Protein AF-A0A9P5XBL6-F1 (afdb_monomer)

Structure (mmCIF, N/CA/C/O backbone):
data_AF-A0A9P5XBL6-F1
#
_entry.id   AF-A0A9P5XBL6-F1
#
loop_
_atom_site.group_PDB
_atom_site.id
_atom_site.type_symbol
_atom_site.label_atom_id
_atom_site.label_alt_id
_atom_site.label_comp_id
_atom_site.label_asym_id
_atom_site.label_entity_id
_atom_site.label_seq_id
_atom_site.pdbx_PDB_ins_code
_atom_site.Cartn_x
_atom_site.Cartn_y
_atom_site.Cartn_z
_atom_site.occupancy
_atom_site.B_iso_or_equiv
_atom_site.auth_seq_id
_atom_site.auth_comp_id
_atom_site.auth_asym_id
_atom_site.auth_atom_id
_atom_site.pdbx_PDB_model_num
ATOM 1 N N . ALA A 1 1 ? 32.652 -13.646 -15.065 1.00 40.38 1 ALA A N 1
ATOM 2 C CA . ALA A 1 1 ? 31.227 -13.461 -15.395 1.00 40.38 1 ALA A CA 1
ATOM 3 C C . ALA A 1 1 ? 30.456 -13.394 -14.085 1.00 40.38 1 ALA A C 1
ATOM 5 O O . ALA A 1 1 ? 30.313 -14.419 -13.433 1.00 40.38 1 ALA A O 1
ATOM 6 N N . VAL A 1 2 ? 30.072 -12.199 -13.631 1.00 43.03 2 VAL A N 1
ATOM 7 C CA . VAL A 1 2 ? 29.224 -12.076 -12.439 1.00 43.03 2 VAL A CA 1
ATOM 8 C C . VAL A 1 2 ? 27.794 -12.199 -12.934 1.00 43.03 2 VAL A C 1
ATOM 10 O O . VAL A 1 2 ? 27.261 -11.283 -13.551 1.00 43.03 2 VAL A O 1
ATOM 13 N N . SER A 1 3 ? 27.231 -13.389 -12.758 1.00 48.41 3 SER A N 1
ATOM 14 C CA . SER A 1 3 ? 25.823 -13.650 -13.011 1.00 48.41 3 SER A CA 1
ATOM 15 C C . SER A 1 3 ? 25.032 -12.896 -11.945 1.00 48.41 3 SER A C 1
ATOM 17 O O . SER A 1 3 ? 24.955 -13.337 -10.800 1.00 48.41 3 SER A O 1
ATOM 19 N N . THR A 1 4 ? 24.522 -11.712 -12.277 1.00 53.28 4 THR A N 1
ATOM 20 C CA . THR A 1 4 ? 23.550 -11.005 -11.439 1.00 53.28 4 THR A CA 1
ATOM 21 C C . THR A 1 4 ? 22.229 -11.745 -11.560 1.00 53.28 4 THR A C 1
ATOM 23 O O . THR A 1 4 ? 21.430 -11.482 -12.459 1.00 53.28 4 THR A O 1
ATOM 26 N N . THR A 1 5 ? 22.051 -12.733 -10.690 1.00 56.22 5 THR A N 1
ATOM 27 C CA . THR A 1 5 ? 20.770 -13.392 -10.444 1.00 56.22 5 THR A CA 1
ATOM 28 C C . THR A 1 5 ? 19.704 -12.327 -10.198 1.00 56.22 5 THR A C 1
ATOM 30 O O . THR A 1 5 ? 19.947 -11.373 -9.461 1.00 56.22 5 THR A O 1
ATOM 33 N N . ALA A 1 6 ? 18.562 -12.474 -10.866 1.00 56.56 6 ALA A N 1
ATOM 34 C CA . ALA A 1 6 ? 17.421 -11.571 -10.805 1.00 56.56 6 ALA A CA 1
ATOM 35 C C . ALA A 1 6 ? 17.115 -11.090 -9.372 1.00 56.56 6 ALA A C 1
ATOM 37 O O . ALA A 1 6 ? 16.993 -11.901 -8.458 1.00 56.56 6 ALA A O 1
ATOM 38 N N . ALA A 1 7 ? 16.971 -9.774 -9.195 1.00 72.25 7 ALA A N 1
ATOM 39 C CA . ALA A 1 7 ? 16.562 -9.127 -7.944 1.00 72.25 7 ALA A CA 1
ATOM 40 C C . ALA A 1 7 ? 15.040 -9.237 -7.730 1.00 72.25 7 ALA A C 1
ATOM 42 O O . ALA A 1 7 ? 14.368 -8.232 -7.544 1.00 72.25 7 ALA A O 1
ATOM 43 N N . TYR A 1 8 ? 14.476 -10.433 -7.920 1.00 76.81 8 TYR A N 1
ATOM 44 C CA . TYR A 1 8 ? 13.065 -10.711 -7.661 1.00 76.81 8 TYR A CA 1
ATOM 45 C C . TYR A 1 8 ? 12.818 -12.221 -7.471 1.00 76.81 8 TYR A C 1
ATOM 47 O O . TYR A 1 8 ? 13.568 -13.043 -8.008 1.00 76.81 8 TYR A O 1
ATOM 55 N N . PRO A 1 9 ? 11.767 -12.614 -6.727 1.00 84.81 9 PRO A N 1
ATOM 56 C CA . PRO A 1 9 ? 11.443 -14.019 -6.471 1.00 84.81 9 PRO A CA 1
ATOM 57 C C . PRO A 1 9 ? 11.048 -14.793 -7.740 1.00 84.81 9 PRO A C 1
ATOM 59 O O . PRO A 1 9 ? 10.342 -14.268 -8.600 1.00 84.81 9 PRO A O 1
ATOM 62 N N . LEU A 1 10 ? 11.457 -16.066 -7.841 1.00 86.00 10 LEU A N 1
ATOM 63 C CA . LEU A 1 10 ? 11.113 -16.945 -8.976 1.00 86.00 10 LEU A CA 1
ATOM 64 C C . LEU A 1 10 ? 9.621 -17.306 -9.036 1.00 86.00 10 LEU A C 1
ATOM 66 O O . LEU A 1 10 ? 9.123 -17.685 -10.092 1.00 86.00 10 LEU A O 1
ATOM 70 N N . ASP A 1 11 ? 8.920 -17.207 -7.909 1.00 91.94 11 ASP A N 1
ATOM 71 C CA . ASP A 1 11 ? 7.486 -17.449 -7.753 1.00 91.94 11 ASP A CA 1
ATOM 72 C C . ASP A 1 11 ? 6.651 -16.164 -7.883 1.00 91.94 11 ASP A C 1
ATOM 74 O O . ASP A 1 11 ? 5.496 -16.128 -7.447 1.00 91.94 11 ASP A O 1
ATOM 78 N N . CYS A 1 12 ? 7.223 -15.112 -8.481 1.00 94.88 12 CYS A N 1
ATOM 79 C CA . CYS A 1 12 ? 6.468 -13.918 -8.817 1.00 94.88 12 CYS A CA 1
ATOM 80 C C . CYS A 1 12 ? 5.353 -14.245 -9.817 1.00 94.88 12 CYS A C 1
ATOM 82 O O . CYS A 1 12 ? 5.617 -14.747 -10.909 1.00 94.88 12 CYS A O 1
ATOM 84 N N . ASP A 1 13 ? 4.113 -13.954 -9.435 1.00 94.06 13 ASP A N 1
ATOM 85 C CA . ASP A 1 13 ? 2.910 -14.320 -10.194 1.00 94.06 13 ASP A CA 1
ATOM 86 C C . ASP A 1 13 ? 2.376 -13.148 -11.026 1.00 94.06 13 ASP A C 1
ATOM 88 O O . ASP A 1 13 ? 1.703 -13.325 -12.040 1.00 94.06 13 ASP A O 1
ATOM 92 N N . ARG A 1 14 ? 2.723 -11.922 -10.620 1.00 94.38 14 ARG A N 1
ATOM 93 C CA . ARG A 1 14 ? 2.397 -10.692 -11.345 1.00 94.38 14 ARG A CA 1
ATOM 94 C C . ARG A 1 14 ? 3.532 -10.292 -12.296 1.00 94.38 14 ARG A C 1
ATOM 96 O O . ARG A 1 14 ? 4.696 -10.589 -12.019 1.00 94.38 14 ARG A O 1
ATOM 103 N N . PRO A 1 15 ? 3.241 -9.549 -13.383 1.00 95.19 15 PRO A N 1
ATOM 104 C CA . PRO A 1 15 ? 4.281 -8.876 -14.151 1.00 95.19 15 PRO A CA 1
ATOM 105 C C . PRO A 1 15 ? 5.152 -8.001 -13.247 1.00 95.19 15 PRO A C 1
ATOM 107 O O . PRO A 1 15 ? 4.646 -7.322 -12.351 1.00 95.19 15 PRO A O 1
ATOM 110 N N . LEU A 1 16 ? 6.460 -8.002 -13.500 1.00 94.81 16 LEU A N 1
ATOM 111 C CA . LEU A 1 16 ? 7.401 -7.204 -12.722 1.00 94.81 16 LEU A CA 1
ATOM 112 C C . LEU A 1 16 ? 7.095 -5.716 -12.867 1.00 94.81 16 LEU A C 1
ATOM 114 O O . LEU A 1 16 ? 6.958 -5.197 -13.978 1.00 94.81 16 LEU A O 1
ATOM 118 N N . TYR A 1 17 ? 7.053 -5.027 -11.735 1.00 95.94 17 TYR A N 1
ATOM 119 C CA . TYR A 1 17 ? 6.901 -3.585 -11.694 1.00 95.94 17 TYR A CA 1
ATOM 120 C C . TYR A 1 17 ? 8.266 -2.916 -11.802 1.00 95.94 17 TYR A C 1
ATOM 122 O O . TYR A 1 17 ? 9.159 -3.200 -11.006 1.00 95.94 17 TYR A O 1
ATOM 130 N N . ARG A 1 18 ? 8.436 -2.016 -12.772 1.00 95.31 18 ARG A N 1
ATOM 131 C CA . ARG A 1 18 ? 9.634 -1.179 -12.865 1.00 95.31 18 ARG A CA 1
ATOM 132 C C . ARG A 1 18 ? 9.407 0.105 -12.083 1.00 95.31 18 ARG A C 1
ATOM 134 O O . ARG A 1 18 ? 8.547 0.888 -12.468 1.00 95.31 18 ARG A O 1
ATOM 141 N N . VAL A 1 19 ? 10.234 0.332 -11.068 1.00 95.38 19 VAL A N 1
ATOM 142 C CA . VAL A 1 19 ? 10.235 1.571 -10.283 1.00 95.38 19 VAL A CA 1
ATOM 143 C C . VAL A 1 19 ? 10.553 2.755 -11.191 1.00 95.38 19 VAL A C 1
ATOM 145 O O . VAL A 1 19 ? 11.572 2.758 -11.891 1.00 95.38 19 VAL A O 1
ATOM 148 N N . LEU A 1 20 ? 9.670 3.743 -11.181 1.00 96.12 20 LEU A N 1
ATOM 149 C CA . LEU A 1 20 ? 9.733 4.977 -11.946 1.00 96.12 20 LEU A CA 1
ATOM 150 C C . LEU A 1 20 ? 10.333 6.117 -11.116 1.00 96.12 20 LEU A C 1
ATOM 152 O O . LEU A 1 20 ? 10.559 6.013 -9.909 1.00 96.12 20 LEU A O 1
ATOM 156 N N . ASP A 1 21 ? 10.613 7.233 -11.783 1.00 94.94 21 ASP A N 1
ATOM 157 C CA . ASP A 1 21 ? 10.998 8.461 -11.094 1.00 94.94 21 ASP A CA 1
ATOM 158 C C . ASP A 1 21 ? 9.840 8.975 -10.233 1.00 94.94 21 ASP A C 1
ATOM 160 O O . ASP A 1 21 ? 8.709 9.100 -10.701 1.00 94.94 21 ASP A O 1
ATOM 164 N N . ASN A 1 22 ? 10.160 9.335 -8.987 1.00 91.75 22 ASN A N 1
ATOM 165 C CA . ASN A 1 22 ? 9.231 9.805 -7.949 1.00 91.75 22 ASN A CA 1
ATOM 166 C C . ASN A 1 22 ? 8.283 8.751 -7.364 1.00 91.75 22 ASN A C 1
ATOM 168 O O . ASN A 1 22 ? 7.414 9.110 -6.567 1.00 91.75 22 ASN A O 1
ATOM 172 N N . ASP A 1 23 ? 8.466 7.471 -7.686 1.00 95.69 23 ASP A N 1
ATOM 173 C CA . ASP A 1 23 ? 7.775 6.421 -6.951 1.00 95.69 23 ASP A CA 1
ATOM 174 C C . ASP A 1 23 ? 8.181 6.429 -5.474 1.00 95.69 23 ASP A C 1
ATOM 176 O O . ASP A 1 23 ? 9.356 6.474 -5.103 1.00 95.69 23 ASP A O 1
ATOM 180 N N . THR A 1 24 ? 7.175 6.311 -4.620 1.00 93.44 24 THR A N 1
ATOM 181 C CA . THR A 1 24 ? 7.305 5.963 -3.206 1.00 93.44 24 THR A CA 1
ATOM 182 C C . THR A 1 24 ? 6.695 4.584 -2.961 1.00 93.44 24 THR A C 1
ATOM 184 O O . THR A 1 24 ? 5.843 4.133 -3.734 1.00 93.44 24 THR A O 1
ATOM 187 N N . CYS A 1 25 ? 7.069 3.922 -1.858 1.00 93.25 25 CYS A N 1
ATOM 188 C CA . CYS A 1 25 ? 6.457 2.639 -1.479 1.00 93.25 25 CYS A CA 1
ATOM 189 C C . CYS A 1 25 ? 4.928 2.743 -1.431 1.00 93.25 25 CYS A C 1
ATOM 191 O O . CYS A 1 25 ? 4.251 1.889 -1.993 1.00 93.25 25 CYS A O 1
ATOM 193 N N . ASP A 1 26 ? 4.381 3.826 -0.873 1.00 94.50 26 ASP A N 1
ATOM 194 C CA . ASP A 1 26 ? 2.933 4.016 -0.808 1.00 94.50 26 ASP A CA 1
ATOM 195 C C . ASP A 1 26 ? 2.324 4.172 -2.205 1.00 94.50 26 ASP A C 1
ATOM 197 O O . ASP A 1 26 ? 1.317 3.533 -2.502 1.00 94.50 26 ASP A O 1
ATOM 201 N N . THR A 1 27 ? 2.916 4.963 -3.107 1.00 96.38 27 THR A N 1
ATOM 202 C CA . THR A 1 27 ? 2.370 5.102 -4.473 1.00 96.38 27 THR A CA 1
ATOM 203 C C . THR A 1 27 ? 2.423 3.793 -5.261 1.00 96.38 27 THR A C 1
ATOM 205 O O . THR A 1 27 ? 1.456 3.471 -5.953 1.00 96.38 27 THR A O 1
ATOM 208 N N . ILE A 1 28 ? 3.489 3.001 -5.093 1.00 96.75 28 ILE A N 1
ATOM 209 C CA . ILE A 1 28 ? 3.615 1.673 -5.705 1.00 96.75 28 ILE A CA 1
ATOM 210 C C . ILE A 1 28 ? 2.544 0.737 -5.140 1.00 96.75 28 ILE A C 1
ATOM 212 O O . ILE A 1 28 ? 1.846 0.087 -5.911 1.00 96.75 28 ILE A O 1
ATOM 216 N N . CYS A 1 29 ? 2.370 0.695 -3.816 1.00 96.19 29 CYS A N 1
ATOM 217 C CA . CYS A 1 29 ? 1.380 -0.157 -3.151 1.00 96.19 29 CYS A CA 1
ATOM 218 C C . CYS A 1 29 ? -0.052 0.176 -3.587 1.00 96.19 29 CYS A C 1
ATOM 220 O O . CYS A 1 29 ? -0.815 -0.704 -3.988 1.00 96.19 29 CYS A O 1
ATOM 222 N N . ASN A 1 30 ? -0.389 1.467 -3.599 1.00 96.19 30 ASN A N 1
ATOM 223 C CA . ASN A 1 30 ? -1.697 1.958 -4.026 1.00 96.19 30 ASN A CA 1
ATOM 224 C C . ASN A 1 30 ? -2.003 1.614 -5.489 1.00 96.19 30 ASN A C 1
ATOM 226 O O . ASN A 1 30 ? -3.053 1.045 -5.784 1.00 96.19 30 ASN A O 1
ATOM 230 N N . ASN A 1 31 ? -1.095 1.953 -6.406 1.00 96.19 31 ASN A N 1
ATOM 231 C CA . ASN A 1 31 ? -1.322 1.765 -7.841 1.00 96.19 31 ASN A CA 1
ATOM 232 C C . ASN A 1 31 ? -1.199 0.291 -8.246 1.00 96.19 31 ASN A C 1
ATOM 234 O O . ASN A 1 31 ? -1.943 -0.198 -9.093 1.00 96.19 31 ASN A O 1
ATOM 238 N N . GLY A 1 32 ? -0.262 -0.416 -7.620 1.00 95.81 32 GLY A N 1
ATOM 239 C CA . GLY A 1 32 ? 0.034 -1.823 -7.846 1.00 95.81 32 GLY A CA 1
ATOM 240 C C . GLY A 1 32 ? -0.892 -2.785 -7.109 1.00 95.81 32 GLY A C 1
ATOM 241 O O . GLY A 1 32 ? -0.729 -3.992 -7.274 1.00 95.81 32 GLY A O 1
ATOM 242 N N . ARG A 1 33 ? -1.846 -2.274 -6.314 1.00 96.19 33 ARG A N 1
ATOM 243 C CA . ARG A 1 33 ? -2.791 -3.058 -5.504 1.00 96.19 33 ARG A CA 1
ATOM 244 C C . ARG A 1 33 ? -2.084 -4.165 -4.719 1.00 96.19 33 ARG A C 1
ATOM 246 O O . ARG A 1 33 ? -2.360 -5.351 -4.911 1.00 96.19 33 ARG A O 1
ATOM 253 N N . VAL A 1 34 ? -1.139 -3.764 -3.880 1.00 96.38 34 VAL A N 1
ATOM 254 C CA . VAL A 1 34 ? -0.388 -4.633 -2.966 1.00 96.38 34 VAL A CA 1
ATOM 255 C C . VAL A 1 34 ? -0.255 -3.913 -1.629 1.00 96.38 34 VAL A C 1
ATOM 257 O O . VAL A 1 34 ? -0.089 -2.695 -1.620 1.00 96.38 34 VAL A O 1
ATOM 260 N N . SER A 1 35 ? -0.339 -4.629 -0.507 1.00 96.06 35 SER A N 1
ATOM 261 C CA . SER A 1 35 ? -0.121 -4.000 0.797 1.00 96.06 35 SER A CA 1
ATOM 262 C C . SER A 1 35 ? 1.354 -3.655 1.008 1.00 96.06 35 SER A C 1
ATOM 264 O O . SER A 1 35 ? 2.252 -4.346 0.509 1.00 96.06 35 SER A O 1
ATOM 266 N N . ASN A 1 36 ? 1.631 -2.626 1.809 1.00 95.19 36 ASN A N 1
ATOM 267 C CA . ASN A 1 36 ? 3.002 -2.265 2.178 1.00 95.19 36 ASN A CA 1
ATOM 268 C C . ASN A 1 36 ? 3.734 -3.432 2.865 1.00 95.19 36 ASN A C 1
ATOM 270 O O . ASN A 1 36 ? 4.951 -3.551 2.736 1.00 95.19 36 ASN A O 1
ATOM 274 N N . TYR A 1 37 ? 3.007 -4.281 3.603 1.00 95.00 37 TYR A N 1
ATOM 275 C CA . TYR A 1 37 ? 3.582 -5.465 4.243 1.00 95.00 37 TYR A CA 1
ATOM 276 C C . TYR A 1 37 ? 3.959 -6.540 3.223 1.00 95.00 37 TYR A C 1
ATOM 278 O O . TYR A 1 37 ? 5.087 -7.031 3.233 1.00 95.00 37 TYR A O 1
ATOM 286 N N . GLN A 1 38 ? 3.043 -6.881 2.312 1.00 95.44 38 GLN A N 1
ATOM 287 C CA . GLN A 1 38 ? 3.308 -7.879 1.280 1.00 95.44 38 GLN A CA 1
ATOM 288 C C . GLN A 1 38 ? 4.464 -7.432 0.376 1.00 95.44 38 GLN A C 1
ATOM 290 O O . GLN A 1 38 ? 5.350 -8.234 0.083 1.00 95.44 38 GLN A O 1
ATOM 295 N N . LEU A 1 39 ? 4.509 -6.154 -0.019 1.00 95.06 39 LEU A N 1
ATOM 296 C CA . LEU A 1 39 ? 5.581 -5.636 -0.869 1.00 95.06 39 LEU A CA 1
ATOM 297 C C . LEU A 1 39 ? 6.964 -5.809 -0.220 1.00 95.06 39 LEU A C 1
ATOM 299 O O . LEU A 1 39 ? 7.888 -6.285 -0.885 1.00 95.06 39 LEU A O 1
ATOM 303 N N . SER A 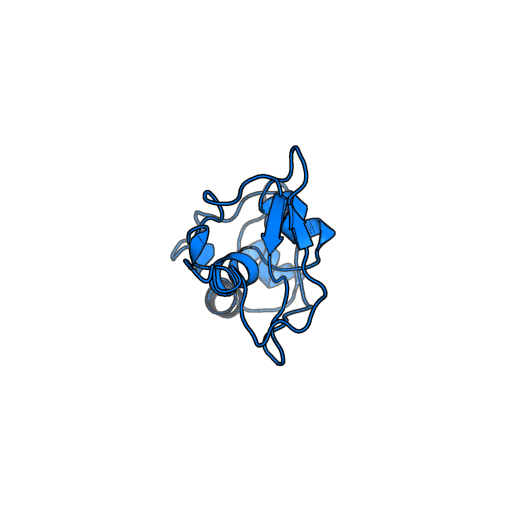1 40 ? 7.108 -5.464 1.065 1.00 93.44 40 SER A N 1
ATOM 304 C CA . SER A 1 40 ? 8.393 -5.581 1.766 1.00 93.44 40 SER A CA 1
ATOM 305 C C . SER A 1 40 ? 8.769 -7.028 2.091 1.00 93.44 40 SER A C 1
ATOM 307 O O . SER A 1 40 ? 9.949 -7.371 2.061 1.00 93.44 40 SER A O 1
ATOM 309 N N . LEU A 1 41 ? 7.784 -7.899 2.329 1.00 92.56 41 LEU A N 1
ATOM 310 C CA . LEU A 1 41 ? 8.013 -9.331 2.533 1.00 92.56 41 LEU A CA 1
ATOM 311 C C . LEU A 1 41 ? 8.500 -10.022 1.252 1.00 92.56 41 LEU A C 1
ATOM 313 O O . LEU A 1 41 ? 9.391 -10.872 1.295 1.00 92.56 41 LEU A O 1
ATOM 317 N N . ILE A 1 42 ? 7.909 -9.671 0.108 1.00 93.62 42 ILE A N 1
ATOM 318 C CA . ILE A 1 42 ? 8.232 -10.277 -1.187 1.00 93.62 42 ILE A CA 1
ATOM 319 C C . ILE A 1 42 ? 9.606 -9.820 -1.690 1.00 93.62 42 ILE A C 1
ATOM 321 O O . ILE A 1 42 ? 10.294 -10.639 -2.305 1.00 93.62 42 ILE A O 1
ATOM 325 N N . ASN A 1 43 ? 9.992 -8.570 -1.409 1.00 92.62 43 ASN A N 1
ATOM 326 C CA . ASN A 1 43 ? 11.215 -7.923 -1.899 1.00 92.62 43 ASN A CA 1
ATOM 327 C C . ASN A 1 43 ? 12.114 -7.455 -0.725 1.00 92.62 43 ASN A C 1
ATOM 329 O O . ASN A 1 43 ? 12.311 -6.248 -0.520 1.00 92.62 43 ASN A O 1
ATOM 333 N N . PRO A 1 44 ? 12.626 -8.391 0.099 1.00 90.88 44 PRO A N 1
ATOM 334 C CA . PRO A 1 44 ? 13.309 -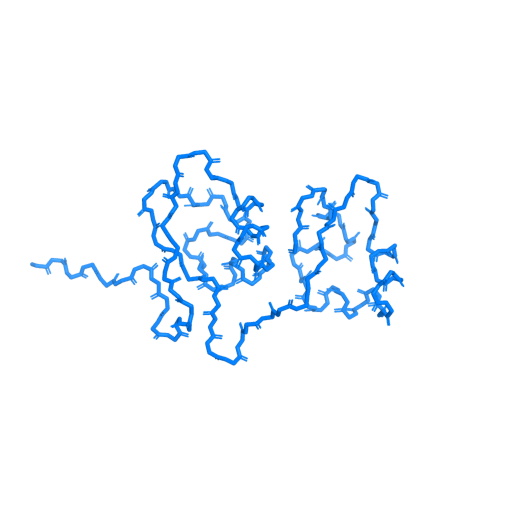8.079 1.357 1.00 90.88 44 PRO A CA 1
ATOM 335 C C . PRO A 1 44 ? 14.607 -7.274 1.187 1.00 90.88 44 PRO A C 1
ATOM 337 O O . PRO A 1 44 ? 15.050 -6.605 2.123 1.00 90.88 44 PRO A O 1
ATOM 340 N N . GLU A 1 45 ? 15.221 -7.298 0.006 1.00 87.31 45 GLU A N 1
ATOM 341 C CA . GLU A 1 45 ? 16.431 -6.544 -0.327 1.00 87.31 45 GLU A CA 1
ATOM 342 C C . GLU A 1 45 ? 16.249 -5.017 -0.251 1.00 87.31 45 GLU A C 1
ATOM 344 O O . GLU A 1 45 ? 17.237 -4.284 -0.157 1.00 87.31 45 GLU A O 1
ATOM 349 N N . PHE A 1 46 ? 15.002 -4.532 -0.249 1.00 85.31 46 PHE A N 1
ATOM 350 C CA . PHE A 1 46 ? 14.672 -3.109 -0.130 1.00 85.31 46 PHE A CA 1
ATOM 351 C C . PHE A 1 46 ? 14.286 -2.694 1.297 1.00 85.31 46 PHE A C 1
ATOM 353 O O . PHE A 1 46 ? 13.908 -1.542 1.523 1.00 85.31 46 PHE A O 1
ATOM 360 N N . GLY A 1 47 ? 14.429 -3.602 2.266 1.00 84.50 47 GLY A N 1
ATOM 361 C CA . GLY A 1 47 ? 14.155 -3.353 3.678 1.00 84.50 47 GLY A CA 1
ATOM 362 C C . GLY A 1 47 ? 12.673 -3.458 4.048 1.00 84.50 47 GLY A C 1
ATOM 363 O O . GLY A 1 47 ? 11.775 -3.266 3.231 1.00 84.50 47 GLY A O 1
ATOM 364 N N . ALA A 1 48 ? 12.417 -3.740 5.328 1.00 83.75 48 ALA A N 1
ATOM 365 C CA . ALA A 1 48 ? 11.071 -3.971 5.861 1.00 83.75 48 ALA A CA 1
ATOM 366 C C . ALA A 1 48 ? 10.140 -2.744 5.766 1.00 83.75 48 ALA A C 1
ATOM 368 O O . ALA A 1 48 ? 8.918 -2.887 5.819 1.00 83.75 48 ALA A O 1
ATOM 369 N N . ASP A 1 49 ? 10.713 -1.548 5.615 1.00 78.75 49 ASP A N 1
ATOM 370 C CA . ASP A 1 49 ? 10.019 -0.267 5.483 1.00 78.75 49 ASP A CA 1
ATOM 371 C C . ASP A 1 49 ? 10.019 0.284 4.044 1.00 78.75 49 ASP A C 1
ATOM 373 O O . ASP A 1 49 ? 9.681 1.451 3.842 1.00 78.75 49 ASP A O 1
ATOM 377 N N . CYS A 1 50 ? 10.393 -0.536 3.051 1.00 83.50 50 CYS A N 1
ATOM 378 C CA . CYS A 1 50 ? 10.542 -0.164 1.640 1.00 83.50 50 CYS A CA 1
ATOM 379 C C . CYS A 1 50 ? 11.548 0.972 1.344 1.00 83.50 50 CYS A C 1
ATOM 381 O O . CYS A 1 50 ? 11.531 1.529 0.240 1.00 83.50 50 CYS A O 1
ATOM 383 N N . ARG A 1 51 ? 12.416 1.383 2.278 1.00 85.88 51 ARG A N 1
ATOM 384 C CA . ARG A 1 51 ? 13.303 2.544 2.045 1.00 85.88 51 ARG A CA 1
ATOM 385 C C . ARG A 1 51 ? 14.462 2.273 1.087 1.00 85.88 51 ARG A C 1
ATOM 387 O O . ARG A 1 51 ? 15.120 3.210 0.643 1.00 85.88 51 ARG A O 1
ATOM 394 N N . GLY A 1 52 ? 14.727 1.011 0.769 1.00 88.19 52 GLY A N 1
ATOM 395 C CA . GLY A 1 52 ? 15.765 0.592 -0.169 1.00 88.19 52 GLY A CA 1
ATOM 396 C C . GLY A 1 52 ? 15.347 0.614 -1.642 1.00 88.19 52 GLY A C 1
ATOM 397 O O . GLY A 1 52 ? 16.180 0.276 -2.485 1.00 88.19 52 GLY A O 1
ATOM 398 N N . ILE A 1 53 ? 14.101 0.998 -1.953 1.00 89.25 53 ILE A N 1
ATOM 399 C CA . ILE A 1 53 ? 13.604 1.108 -3.329 1.00 89.25 53 ILE A CA 1
ATOM 400 C C . ILE A 1 53 ? 14.343 2.240 -4.065 1.00 89.25 53 ILE A C 1
ATOM 402 O O . ILE A 1 53 ? 14.538 3.334 -3.537 1.00 89.25 53 ILE A O 1
ATOM 406 N N . ARG A 1 54 ? 14.774 1.972 -5.297 1.00 90.19 54 ARG A N 1
ATOM 407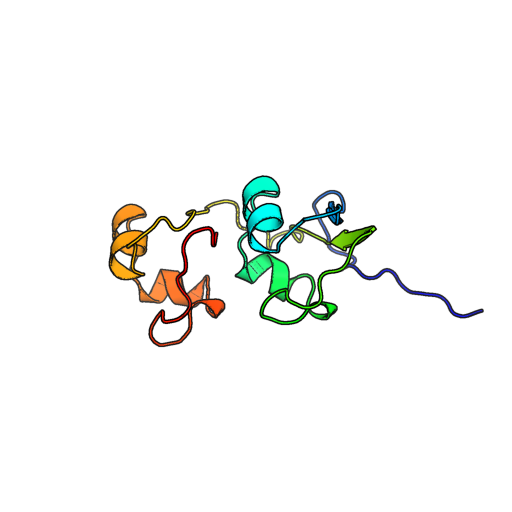 C CA . ARG A 1 54 ? 15.523 2.876 -6.179 1.00 90.19 54 ARG A CA 1
ATOM 408 C C . ARG A 1 54 ? 14.950 2.814 -7.589 1.00 90.19 54 ARG A C 1
ATOM 410 O O . ARG A 1 54 ? 14.430 1.783 -8.011 1.00 90.19 54 ARG A O 1
ATOM 417 N N . ASN A 1 55 ? 15.112 3.906 -8.331 1.00 92.31 55 ASN A N 1
ATOM 418 C CA . ASN A 1 55 ? 14.701 4.001 -9.728 1.00 92.31 55 ASN A CA 1
ATOM 419 C C . ASN A 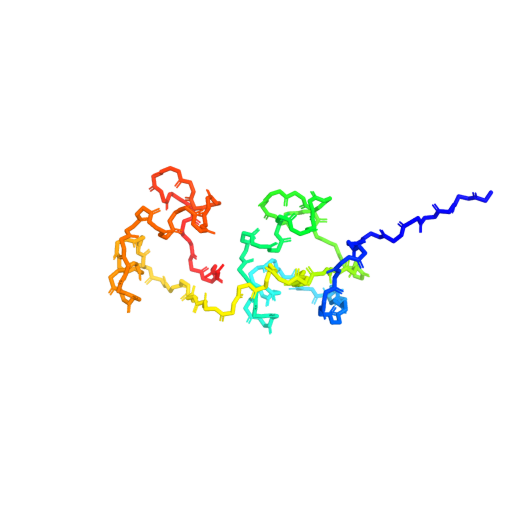1 55 ? 15.204 2.809 -10.569 1.00 92.31 55 ASN A C 1
ATOM 421 O O . ASN A 1 55 ? 16.304 2.290 -10.354 1.00 92.31 55 ASN A O 1
ATOM 425 N N . ALA A 1 56 ? 14.373 2.390 -11.524 1.00 91.56 56 ALA A N 1
ATOM 426 C CA . ALA A 1 56 ? 14.596 1.305 -12.475 1.00 91.56 56 ALA A CA 1
ATOM 427 C C . ALA A 1 56 ? 14.731 -0.112 -11.889 1.00 91.56 56 ALA A C 1
ATOM 429 O O . ALA A 1 56 ? 14.865 -1.060 -12.674 1.00 91.56 56 ALA A O 1
ATOM 430 N N . GLN A 1 57 ? 14.643 -0.286 -10.566 1.00 91.38 57 GLN A N 1
ATOM 431 C CA . GLN A 1 57 ? 14.534 -1.610 -9.953 1.00 91.38 57 GLN A CA 1
ATOM 432 C C . GLN A 1 57 ? 13.273 -2.333 -10.429 1.00 91.38 57 GLN A C 1
ATOM 434 O O . GLN A 1 57 ? 12.280 -1.709 -10.804 1.00 91.38 57 GLN A O 1
ATOM 439 N N . LEU A 1 58 ? 13.338 -3.663 -10.428 1.00 92.88 58 LEU A N 1
ATOM 440 C CA . LEU A 1 58 ? 12.203 -4.523 -10.728 1.00 92.88 58 LEU A CA 1
ATOM 441 C C . LEU A 1 58 ? 11.685 -5.104 -9.420 1.00 92.88 58 LEU A C 1
ATOM 443 O O . LEU A 1 58 ? 12.456 -5.707 -8.684 1.00 92.88 58 LEU A O 1
ATOM 447 N N . LEU A 1 59 ? 10.399 -4.915 -9.155 1.00 94.25 59 LEU A N 1
ATOM 448 C CA . LEU A 1 59 ? 9.721 -5.414 -7.968 1.00 94.25 59 LEU A CA 1
ATOM 449 C C . LEU A 1 59 ? 8.724 -6.490 -8.364 1.00 94.25 59 LEU A C 1
ATOM 451 O O . LEU A 1 59 ? 8.014 -6.368 -9.369 1.00 94.25 59 LEU A O 1
ATOM 455 N N . CYS A 1 60 ? 8.614 -7.506 -7.523 1.00 95.88 60 CYS A N 1
ATOM 456 C CA . CYS A 1 60 ? 7.480 -8.404 -7.560 1.00 95.88 60 CYS A CA 1
ATOM 457 C C . CYS A 1 60 ? 6.359 -7.867 -6.663 1.00 95.88 60 CYS A C 1
ATOM 459 O O . CYS A 1 60 ? 6.589 -7.570 -5.492 1.00 95.88 60 CYS A O 1
ATOM 461 N N . LEU A 1 61 ? 5.138 -7.755 -7.192 1.00 95.75 61 LEU A N 1
ATOM 462 C CA . LEU A 1 61 ? 3.995 -7.224 -6.434 1.00 95.75 61 LEU A CA 1
ATOM 463 C C . LEU A 1 61 ? 3.085 -8.314 -5.844 1.00 95.75 61 LEU A C 1
ATOM 465 O O . LEU A 1 61 ? 2.207 -8.009 -5.046 1.00 95.75 61 LEU A O 1
ATOM 469 N N . GLY A 1 62 ? 3.281 -9.578 -6.221 1.00 95.75 62 GLY A N 1
ATOM 470 C CA . GLY A 1 62 ? 2.459 -10.692 -5.753 1.00 95.75 62 GLY A CA 1
ATOM 471 C C . GLY A 1 62 ? 3.097 -12.029 -6.101 1.00 95.75 62 GLY A C 1
ATOM 472 O O . GLY A 1 62 ? 3.613 -12.202 -7.209 1.00 95.75 62 GLY A O 1
ATOM 473 N N . ARG A 1 63 ? 3.086 -12.960 -5.146 1.00 94.56 63 ARG A N 1
ATOM 474 C CA . ARG A 1 63 ? 3.591 -14.326 -5.328 1.00 94.56 63 ARG A CA 1
ATOM 475 C C . ARG A 1 63 ? 2.444 -15.303 -5.495 1.00 94.56 63 ARG A C 1
ATOM 477 O O . ARG A 1 63 ? 1.345 -15.093 -4.978 1.00 94.56 63 ARG A O 1
ATOM 484 N N . LYS A 1 64 ? 2.720 -16.418 -6.162 1.00 92.94 64 LYS A N 1
ATOM 485 C CA . LYS A 1 64 ? 1.707 -17.436 -6.427 1.00 92.94 64 LYS A CA 1
ATOM 486 C C . LYS A 1 64 ? 1.158 -18.004 -5.115 1.00 92.94 64 LYS A C 1
ATOM 488 O O . LYS A 1 64 ? 1.898 -18.567 -4.314 1.00 92.94 64 LYS A O 1
ATOM 493 N N . GLY A 1 65 ? -0.151 -17.872 -4.907 1.00 91.06 65 GLY A N 1
ATOM 494 C CA . GLY A 1 65 ? -0.828 -18.328 -3.686 1.00 91.06 65 GLY A CA 1
ATOM 495 C C . GLY A 1 65 ? -0.594 -17.452 -2.446 1.00 91.06 65 GLY A C 1
ATOM 496 O O . GLY A 1 65 ? -1.050 -17.814 -1.366 1.00 91.06 65 GLY A O 1
ATOM 497 N N . GLN A 1 66 ? 0.096 -16.317 -2.591 1.00 90.81 66 GLN A N 1
ATOM 498 C CA . GLN A 1 66 ? 0.377 -15.338 -1.533 1.00 90.81 66 GLN A CA 1
ATOM 499 C C . GLN A 1 66 ? 0.199 -13.919 -2.088 1.00 90.81 66 GLN A C 1
ATOM 501 O O . GLN A 1 66 ? 1.089 -13.073 -1.992 1.00 90.81 66 GLN A O 1
ATOM 506 N N . ASP A 1 67 ? -0.937 -13.693 -2.743 1.00 92.88 67 ASP A N 1
ATOM 507 C CA . ASP A 1 67 ? -1.272 -12.415 -3.353 1.00 92.88 67 ASP A CA 1
ATOM 508 C C . ASP A 1 67 ? -2.585 -11.880 -2.777 1.00 92.88 67 ASP A C 1
ATOM 510 O O . ASP A 1 67 ? -3.670 -12.167 -3.283 1.00 92.88 67 ASP A O 1
ATOM 514 N N . CYS A 1 68 ? -2.490 -11.158 -1.659 1.00 92.12 68 CYS A N 1
ATOM 515 C CA . CYS A 1 68 ? -3.649 -10.585 -0.986 1.00 92.12 68 CYS A CA 1
ATOM 516 C C . CYS A 1 68 ? -4.269 -9.469 -1.840 1.00 92.12 68 CYS A C 1
ATOM 518 O O . CYS A 1 68 ? -3.605 -8.486 -2.178 1.00 92.12 68 CYS A O 1
ATOM 520 N N . THR A 1 69 ? -5.553 -9.609 -2.179 1.00 90.25 69 THR A N 1
ATOM 521 C CA . THR A 1 69 ? -6.282 -8.643 -3.021 1.00 90.25 69 THR A CA 1
ATOM 522 C C . THR A 1 69 ? -7.280 -7.773 -2.260 1.00 90.25 69 THR A C 1
ATOM 524 O O . THR A 1 69 ? -7.747 -6.774 -2.817 1.00 90.25 69 THR A O 1
ATOM 527 N N . ASP A 1 70 ? -7.594 -8.133 -1.014 1.00 93.62 70 ASP A N 1
ATOM 528 C CA . ASP A 1 70 ? -8.471 -7.366 -0.129 1.00 93.62 70 ASP A CA 1
ATOM 529 C C . ASP A 1 70 ? -7.637 -6.328 0.618 1.00 93.62 70 ASP A C 1
ATOM 531 O O . ASP A 1 70 ? -6.806 -6.655 1.463 1.00 93.62 70 ASP A O 1
ATOM 535 N N . LEU A 1 71 ? -7.826 -5.062 0.251 1.00 95.56 71 LEU A N 1
ATOM 536 C CA . LEU A 1 71 ? -6.949 -3.964 0.637 1.00 95.56 71 LEU A CA 1
ATOM 537 C C . LEU A 1 71 ? -7.765 -2.784 1.162 1.00 95.56 71 LEU A C 1
ATOM 539 O O . LEU A 1 71 ? -8.815 -2.455 0.604 1.00 95.56 71 LEU A O 1
ATOM 543 N N . HIS A 1 72 ? -7.237 -2.101 2.178 1.00 96.25 72 HIS A N 1
ATOM 544 C CA . HIS A 1 72 ? -7.785 -0.847 2.694 1.00 96.25 72 HIS A CA 1
ATOM 545 C C . HIS A 1 72 ? -6.710 0.232 2.664 1.00 96.25 72 HIS A C 1
ATOM 547 O O . HIS A 1 72 ? -5.690 0.117 3.337 1.00 96.25 72 HIS A O 1
ATOM 553 N N . LYS A 1 73 ? -6.956 1.311 1.919 1.00 96.69 73 LYS A N 1
ATOM 554 C CA . LYS A 1 73 ? -6.071 2.474 1.933 1.00 96.69 73 LYS A CA 1
ATOM 555 C C . LYS A 1 73 ? -6.394 3.353 3.135 1.00 96.69 73 LYS A C 1
ATOM 557 O O . LYS A 1 73 ? -7.450 3.981 3.172 1.00 96.69 73 LYS A O 1
ATOM 562 N N . VAL A 1 74 ? -5.440 3.471 4.049 1.00 97.00 74 VAL A N 1
ATOM 563 C CA . VAL A 1 74 ? -5.539 4.333 5.227 1.00 97.00 74 VAL A CA 1
ATOM 564 C C . VAL A 1 74 ? -5.706 5.796 4.809 1.00 97.00 74 VAL A C 1
ATOM 566 O O . VAL A 1 74 ? -4.948 6.337 3.997 1.00 97.00 74 VAL A O 1
ATOM 569 N N . THR A 1 75 ? -6.682 6.465 5.407 1.00 96.38 75 THR A N 1
ATOM 570 C CA . THR A 1 75 ? -6.974 7.891 5.247 1.00 96.38 75 THR A CA 1
ATOM 571 C C . THR A 1 75 ? -6.584 8.682 6.499 1.00 96.38 75 THR A C 1
ATOM 573 O O . THR A 1 75 ? -6.227 8.131 7.540 1.00 96.38 75 THR A O 1
ATOM 576 N N . SER A 1 76 ? -6.582 10.014 6.391 1.00 96.38 76 SER A N 1
ATOM 577 C CA . SER A 1 76 ? -6.169 10.887 7.494 1.00 96.38 76 SER A CA 1
ATOM 578 C C . SER A 1 76 ? -7.055 10.709 8.731 1.00 96.38 76 SER A C 1
ATOM 580 O O . SER A 1 76 ? -8.272 10.856 8.653 1.00 96.38 76 SER A O 1
ATOM 582 N N . GLY A 1 77 ? -6.437 10.419 9.880 1.00 94.50 77 GLY A N 1
ATOM 583 C CA . GLY A 1 77 ? -7.130 10.247 11.163 1.00 94.50 77 GLY A CA 1
ATOM 584 C C . GLY A 1 77 ? -7.757 8.865 11.396 1.00 94.50 77 GLY A C 1
ATOM 585 O O . GLY A 1 77 ? -8.496 8.690 12.377 1.00 94.50 77 GLY A O 1
ATOM 586 N N . GLU A 1 78 ? -7.490 7.889 10.524 1.00 96.94 78 GLU A N 1
ATOM 587 C CA . GLU A 1 78 ? -7.823 6.488 10.785 1.00 96.94 78 GLU A CA 1
ATOM 588 C C . GLU A 1 78 ? -6.865 5.850 11.796 1.00 96.94 78 GLU A C 1
ATOM 590 O O . GLU A 1 78 ? -5.673 6.146 11.839 1.00 96.94 78 GLU A O 1
ATOM 595 N N . THR A 1 79 ? -7.422 4.961 12.614 1.00 97.19 79 THR A N 1
ATOM 596 C CA . THR A 1 79 ? -6.700 4.107 13.564 1.00 97.19 79 THR A CA 1
ATOM 597 C C . THR A 1 79 ? -6.959 2.646 13.199 1.00 97.19 79 THR A C 1
ATOM 599 O O . THR A 1 79 ? -7.888 2.368 12.432 1.00 97.19 79 THR A O 1
ATOM 602 N N . CYS A 1 80 ? -6.191 1.699 13.750 1.00 97.75 80 CYS A N 1
ATOM 603 C CA . CYS A 1 80 ? -6.454 0.275 13.513 1.00 97.75 80 CYS A CA 1
ATOM 604 C C . CYS A 1 80 ? -7.886 -0.118 13.888 1.00 97.75 80 CYS A C 1
ATOM 606 O O . CYS A 1 80 ? -8.493 -0.912 13.180 1.00 97.75 80 CYS A O 1
ATOM 608 N N . GLU A 1 81 ? -8.447 0.446 14.960 1.00 98.00 81 GLU A N 1
ATOM 609 C CA . GLU A 1 81 ? -9.821 0.173 15.396 1.00 98.00 81 GLU A CA 1
ATOM 610 C C . GLU A 1 81 ? -10.835 0.604 14.337 1.00 98.00 81 GLU A C 1
ATOM 612 O O . GLU A 1 81 ? -11.757 -0.147 14.030 1.00 98.00 81 GLU A O 1
ATOM 617 N N . LYS A 1 82 ? -10.655 1.794 13.748 1.00 97.75 82 LYS A N 1
ATOM 618 C CA . LYS A 1 82 ? -11.552 2.302 12.701 1.00 97.75 82 LYS A CA 1
ATOM 619 C C . LYS A 1 82 ? -11.459 1.474 11.423 1.00 97.75 82 LYS A C 1
ATOM 621 O O . LYS A 1 82 ? -12.494 1.158 10.847 1.00 97.75 82 LYS A O 1
ATOM 626 N N . VAL A 1 83 ? -10.244 1.103 11.012 1.00 97.62 83 VAL A N 1
ATOM 627 C CA . VAL A 1 83 ? -10.024 0.268 9.821 1.00 97.62 83 VAL A CA 1
ATOM 628 C C . VAL A 1 83 ? -10.582 -1.138 10.032 1.00 97.62 83 VAL A C 1
ATOM 630 O O . VAL A 1 83 ? -11.325 -1.640 9.199 1.00 97.62 83 VAL A O 1
ATOM 633 N N . ALA A 1 84 ? -10.281 -1.771 11.165 1.00 97.62 84 ALA A N 1
ATOM 634 C CA . ALA A 1 84 ? -10.784 -3.105 11.472 1.00 97.62 84 ALA A CA 1
ATOM 635 C C . ALA A 1 84 ? -12.323 -3.121 11.528 1.00 97.62 84 ALA A C 1
ATOM 637 O O . ALA A 1 84 ? -12.952 -3.997 10.935 1.00 97.62 84 ALA A O 1
ATOM 638 N N . ALA A 1 85 ? -12.936 -2.105 12.147 1.00 97.62 85 ALA A N 1
ATOM 639 C CA . ALA A 1 85 ? -14.387 -1.955 12.179 1.00 97.62 85 ALA A CA 1
ATOM 640 C C . ALA A 1 85 ? -14.998 -1.719 10.787 1.00 97.62 85 ALA A C 1
ATOM 642 O O . ALA A 1 85 ? -16.063 -2.267 10.503 1.00 97.62 85 ALA A O 1
ATOM 643 N N . SER A 1 86 ? -14.348 -0.937 9.914 1.00 95.25 86 SER A N 1
ATOM 644 C CA . SER A 1 86 ? -14.873 -0.639 8.572 1.00 95.25 86 SER A CA 1
ATOM 645 C C . SER A 1 86 ? -14.889 -1.862 7.653 1.00 95.25 86 SER A C 1
ATOM 647 O O . SER A 1 86 ? -15.781 -1.972 6.812 1.00 95.25 86 SER A O 1
ATOM 649 N N . VAL A 1 87 ? -13.952 -2.797 7.847 1.00 93.44 87 VAL A N 1
ATOM 650 C CA . VAL A 1 87 ? -13.875 -4.058 7.086 1.00 93.44 87 VAL A CA 1
ATOM 651 C C . VAL A 1 87 ? -14.442 -5.267 7.844 1.00 93.44 87 VAL A C 1
ATOM 653 O O . VAL A 1 87 ? -14.415 -6.381 7.329 1.00 93.44 87 VAL A O 1
ATOM 656 N N . GLY A 1 88 ? -14.985 -5.063 9.050 1.00 96.00 88 GLY A N 1
ATOM 657 C CA . GLY A 1 88 ? -15.688 -6.093 9.821 1.00 96.00 88 GLY A CA 1
ATOM 658 C C . GLY A 1 88 ? -14.796 -7.180 10.433 1.00 96.00 88 GLY A C 1
ATOM 659 O O . GLY A 1 88 ? -15.239 -8.322 10.552 1.00 96.00 88 GLY A O 1
ATOM 660 N N . ILE A 1 89 ? -13.560 -6.850 10.821 1.00 96.81 89 ILE A N 1
ATOM 661 C CA . ILE A 1 89 ? -12.609 -7.781 11.458 1.00 96.81 89 ILE A CA 1
ATOM 662 C C . ILE A 1 89 ? -12.160 -7.281 12.836 1.00 96.81 89 ILE A C 1
ATOM 664 O O . ILE A 1 89 ? -12.327 -6.115 13.187 1.00 96.81 89 ILE A O 1
ATOM 668 N N . GLU A 1 90 ? -11.533 -8.156 13.622 1.00 98.06 90 GLU A N 1
ATOM 669 C CA . GLU A 1 90 ? -10.853 -7.745 14.852 1.00 98.06 90 GLU A CA 1
ATOM 670 C C . GLU A 1 90 ? -9.507 -7.069 14.548 1.00 98.06 90 GLU A C 1
ATOM 672 O O . GLU A 1 90 ? -8.783 -7.465 13.631 1.00 98.06 90 GLU A O 1
ATOM 677 N N . VAL A 1 91 ? -9.102 -6.107 15.385 1.00 97.44 91 VAL A N 1
ATOM 678 C CA . VAL A 1 91 ? -7.789 -5.437 15.278 1.00 97.44 91 VAL A CA 1
ATOM 679 C C . VAL A 1 91 ? -6.628 -6.438 15.310 1.00 97.44 91 VAL A C 1
ATOM 681 O O . VAL A 1 91 ? -5.637 -6.263 14.603 1.00 97.44 91 VAL A O 1
ATOM 684 N N . ASN A 1 92 ?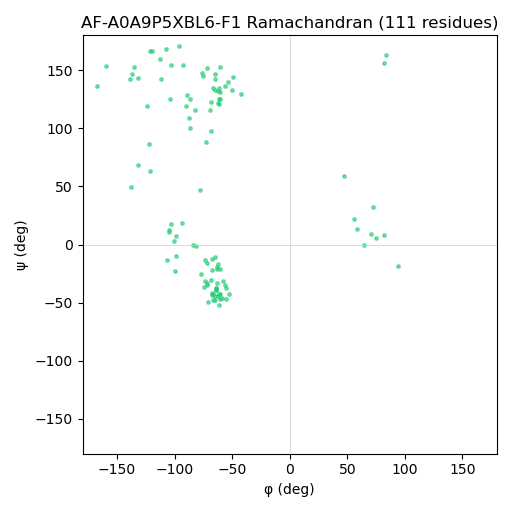 -6.752 -7.523 16.079 1.00 97.00 92 ASN A N 1
ATOM 685 C CA . ASN A 1 92 ? -5.731 -8.568 16.120 1.00 97.00 92 ASN A CA 1
ATOM 686 C C . ASN A 1 92 ? -5.577 -9.285 14.774 1.00 97.00 92 ASN A C 1
ATOM 688 O O . ASN A 1 92 ? -4.450 -9.568 14.381 1.00 97.00 92 ASN A O 1
ATOM 692 N N . ILE A 1 93 ? -6.671 -9.513 14.041 1.00 97.06 93 ILE A N 1
ATOM 693 C CA . ILE A 1 93 ? -6.623 -10.088 12.690 1.00 97.06 93 ILE A CA 1
ATOM 694 C C . ILE A 1 93 ? -5.970 -9.099 11.720 1.00 97.06 93 ILE A C 1
ATOM 696 O O . ILE A 1 93 ? -5.079 -9.483 10.962 1.00 97.06 93 ILE A O 1
ATOM 700 N N . LEU A 1 94 ? -6.331 -7.810 11.797 1.00 96.69 94 LEU A N 1
ATOM 701 C CA . LEU A 1 94 ? -5.699 -6.762 10.986 1.00 96.69 94 LEU A CA 1
ATOM 702 C C . LEU A 1 94 ? -4.174 -6.743 11.179 1.00 96.69 94 LEU A C 1
ATOM 704 O O . LEU A 1 94 ? -3.431 -6.716 10.197 1.00 96.69 94 LEU A O 1
ATOM 708 N N . LYS A 1 95 ? -3.711 -6.796 12.433 1.00 97.19 95 LYS A N 1
ATOM 709 C CA . LYS A 1 95 ? -2.284 -6.792 12.786 1.00 97.19 95 LYS A CA 1
ATOM 710 C C . LYS A 1 95 ? -1.566 -8.097 12.450 1.00 97.19 95 LYS A C 1
ATOM 712 O O . LYS A 1 95 ? -0.394 -8.050 12.100 1.00 97.19 95 LYS A O 1
ATOM 717 N N . GLN A 1 96 ? -2.232 -9.248 12.542 1.00 95.94 96 GLN A N 1
ATOM 718 C CA . GLN A 1 96 ? -1.656 -10.526 12.105 1.00 95.94 96 GLN A CA 1
ATOM 719 C C . GLN A 1 96 ? -1.391 -10.522 10.597 1.00 95.94 96 GLN A C 1
ATOM 721 O O . GLN A 1 96 ? -0.340 -10.986 10.161 1.00 95.94 96 GLN A O 1
ATOM 726 N N . ASN A 1 97 ? -2.303 -9.935 9.819 1.00 94.75 97 ASN A N 1
ATOM 727 C CA . ASN A 1 97 ? -2.140 -9.792 8.373 1.00 94.75 97 ASN A CA 1
ATOM 728 C C . ASN A 1 97 ? -1.179 -8.656 7.990 1.00 94.75 97 ASN A C 1
ATOM 730 O O . ASN A 1 97 ? -0.576 -8.708 6.922 1.00 94.75 97 ASN A O 1
ATOM 734 N N . ASN A 1 98 ? -1.014 -7.649 8.856 1.00 95.19 98 ASN A N 1
ATOM 735 C CA . ASN A 1 98 ? -0.138 -6.495 8.632 1.00 95.19 98 ASN A CA 1
ATOM 736 C C . ASN A 1 98 ? 0.761 -6.206 9.854 1.00 95.19 98 ASN A C 1
ATOM 738 O O . ASN A 1 98 ? 0.607 -5.173 10.516 1.00 95.19 98 ASN A O 1
ATOM 742 N N . PRO A 1 99 ? 1.737 -7.082 10.171 1.00 94.62 99 PRO A N 1
ATOM 743 C CA . PRO A 1 99 ? 2.629 -6.898 11.320 1.00 94.62 99 PRO A CA 1
ATOM 744 C C . PRO A 1 99 ? 3.474 -5.617 11.254 1.00 94.62 99 PRO A C 1
ATOM 746 O O . PRO A 1 99 ? 3.941 -5.119 12.277 1.00 94.62 99 PRO A O 1
ATOM 749 N N . ASN A 1 100 ? 3.654 -5.047 10.058 1.00 93.12 100 ASN A N 1
ATOM 750 C CA . ASN A 1 100 ? 4.349 -3.774 9.846 1.00 93.12 100 ASN A CA 1
ATOM 751 C C . ASN A 1 100 ? 3.635 -2.557 10.466 1.00 93.12 100 ASN A C 1
ATOM 753 O O . ASN A 1 100 ? 4.228 -1.477 10.507 1.00 93.12 100 ASN A O 1
ATOM 757 N N . LEU A 1 101 ? 2.392 -2.702 10.935 1.00 95.25 101 LEU A N 1
ATOM 758 C CA . LEU A 1 101 ? 1.683 -1.654 11.676 1.00 95.25 101 LEU A CA 1
ATOM 759 C C . LEU A 1 101 ? 2.250 -1.446 13.090 1.00 95.25 101 LEU A C 1
ATOM 761 O O . LEU A 1 101 ? 2.023 -0.391 13.681 1.00 95.25 101 LEU A O 1
ATOM 765 N N . GLY A 1 102 ? 3.041 -2.400 13.591 1.00 94.00 102 GLY A N 1
ATOM 766 C CA . GLY A 1 102 ? 3.607 -2.376 14.936 1.00 94.00 102 GLY A CA 1
ATOM 767 C C . GLY A 1 102 ? 2.636 -2.901 15.994 1.00 94.00 102 GLY A C 1
ATOM 768 O O . GLY A 1 102 ? 1.431 -3.036 15.768 1.00 94.00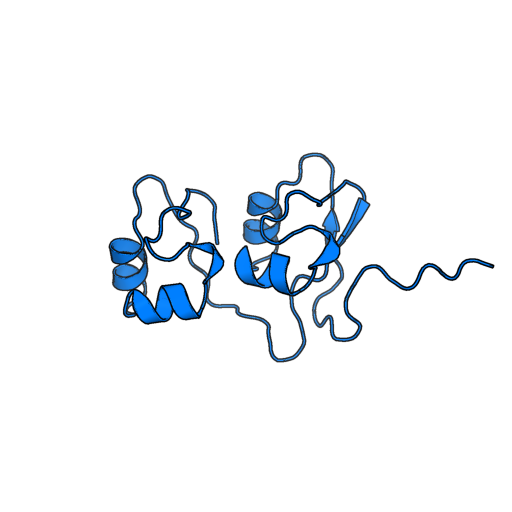 102 GLY A O 1
ATOM 769 N N . GLU A 1 103 ? 3.176 -3.239 17.164 1.00 92.94 103 GLU A N 1
ATOM 770 C CA . GLU A 1 103 ? 2.397 -3.818 18.262 1.00 92.94 103 GLU A CA 1
ATOM 771 C C . GLU A 1 103 ? 1.318 -2.860 18.787 1.00 92.94 103 GLU A C 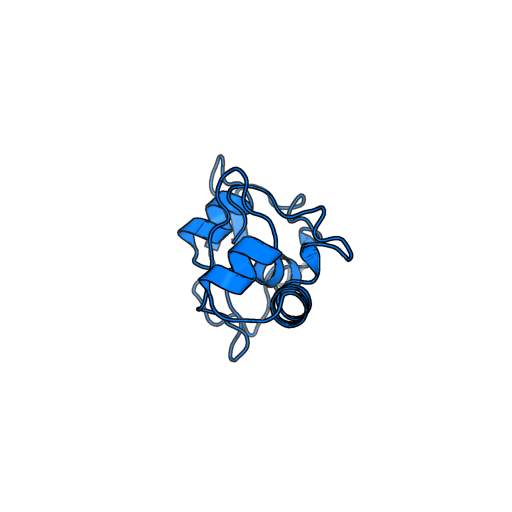1
ATOM 773 O O . GLU A 1 103 ? 0.213 -3.296 19.090 1.00 92.94 103 GLU A O 1
ATOM 778 N N . ASP A 1 104 ? 1.566 -1.556 18.765 1.00 93.69 104 ASP A N 1
ATOM 779 C CA . ASP A 1 104 ? 0.604 -0.545 19.210 1.00 93.69 104 ASP A CA 1
ATOM 780 C C . ASP A 1 104 ? -0.083 0.158 18.028 1.00 93.69 104 ASP A C 1
ATOM 782 O O . ASP A 1 104 ? -0.642 1.242 18.179 1.00 93.69 104 ASP A O 1
ATOM 786 N N . CYS A 1 105 ? -0.023 -0.428 16.823 1.00 95.19 105 CYS A N 1
ATOM 787 C CA . CYS A 1 105 ? -0.507 0.189 15.583 1.00 95.19 105 CYS A CA 1
ATOM 788 C C . CYS A 1 105 ? 0.134 1.568 15.288 1.00 95.19 105 CYS A C 1
ATOM 790 O O . CYS A 1 105 ? -0.394 2.380 14.527 1.00 95.19 105 CYS A O 1
ATOM 792 N N . GLN A 1 106 ? 1.305 1.855 15.859 1.00 95.06 106 GLN A N 1
ATOM 793 C CA . GLN A 1 106 ? 1.949 3.167 15.796 1.00 95.06 106 GLN A CA 1
ATOM 794 C C . GLN A 1 106 ? 2.434 3.563 14.391 1.00 95.06 106 GLN A C 1
ATOM 796 O O . GLN A 1 106 ? 2.806 4.714 14.165 1.00 95.06 106 GLN A O 1
ATOM 801 N N . PHE A 1 107 ? 2.462 2.619 13.445 1.00 94.38 107 PHE A N 1
ATOM 802 C CA . PHE A 1 107 ? 2.895 2.860 12.067 1.00 94.38 107 PHE A CA 1
ATOM 803 C C . PHE A 1 107 ? 1.744 2.934 11.062 1.00 94.38 107 PHE A C 1
ATOM 805 O O . PHE A 1 107 ? 2.004 2.964 9.848 1.00 94.38 107 PHE A O 1
ATOM 812 N N . ILE A 1 108 ? 0.496 3.004 11.535 1.00 94.81 108 ILE A N 1
ATOM 813 C CA . ILE A 1 108 ? -0.646 3.329 10.682 1.00 94.81 108 ILE A CA 1
ATOM 814 C C . ILE A 1 108 ? -0.547 4.793 10.244 1.00 94.81 108 ILE A C 1
ATOM 816 O O . ILE A 1 108 ? -0.533 5.713 11.056 1.00 94.81 108 ILE A O 1
ATOM 820 N N . ASN A 1 109 ? -0.392 5.009 8.940 1.00 93.69 109 ASN A N 1
ATOM 821 C CA . ASN A 1 109 ? -0.189 6.333 8.362 1.00 93.69 109 ASN A CA 1
ATOM 822 C C . ASN A 1 109 ? -1.041 6.481 7.099 1.00 93.69 109 ASN A C 1
ATOM 824 O O . ASN A 1 109 ? -1.215 5.493 6.380 1.00 93.69 109 ASN A O 1
ATOM 828 N N . PRO A 1 110 ? -1.542 7.691 6.790 1.00 95.88 110 PRO A N 1
ATOM 829 C CA . PRO A 1 110 ? -2.320 7.923 5.581 1.00 95.88 110 PRO A CA 1
ATOM 830 C C . PRO A 1 110 ? -1.547 7.513 4.328 1.00 95.88 110 PRO A C 1
ATOM 832 O O . PRO A 1 110 ? -0.368 7.826 4.190 1.00 95.88 110 PRO A O 1
ATOM 835 N N . GLY A 1 111 ? -2.227 6.841 3.404 1.00 94.31 111 GLY A N 1
ATOM 836 C CA . GLY A 1 111 ? -1.641 6.355 2.160 1.00 94.31 111 GLY A CA 1
ATOM 837 C C . GLY A 1 111 ? -1.132 4.918 2.216 1.00 94.31 111 GLY A C 1
ATOM 838 O O . GLY A 1 111 ? -1.029 4.320 1.145 1.00 94.31 111 GLY A O 1
ATOM 839 N N . LYS A 1 112 ? -0.896 4.345 3.405 1.00 94.06 112 LYS A N 1
ATOM 840 C CA . LYS A 1 112 ? -0.588 2.916 3.520 1.00 94.06 112 LYS A CA 1
ATOM 841 C C . LYS A 1 112 ? -1.769 2.057 3.089 1.00 94.06 112 LYS A C 1
ATOM 843 O O . LYS A 1 112 ? -2.923 2.444 3.289 1.00 94.06 112 LYS A O 1
ATOM 848 N N . VAL A 1 113 ? -1.447 0.910 2.509 1.00 93.31 113 VAL A N 1
ATOM 849 C CA . VAL A 1 113 ? -2.379 -0.112 2.023 1.00 93.31 113 VAL A CA 1
ATOM 850 C C . VAL A 1 113 ? -2.021 -1.454 2.640 1.00 93.31 113 VAL A C 1
ATOM 852 O O . VAL A 1 113 ? -0.806 -1.701 2.837 1.00 93.31 113 VAL A O 1
#

InterPro domains:
  IPR018392 LysM domain [PF01476] (72-112)
  IPR018392 LysM domain [PS51782] (70-113)
  IPR018392 LysM domain [cd00118] (72-113)
  IPR036779 LysM domain sup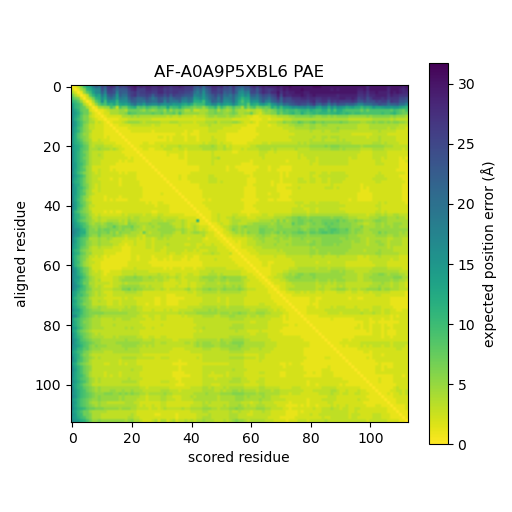erfamily [G3DSA:3.10.350.10] (12-62)
  IPR036779 LysM domain superfamily [G3DSA:3.10.350.10] (68-113)
  IPR036779 LysM domain superfamily [SSF54106] (69-112)
  IPR052210 Secreted LysM effector LysM1-like [PTHR34997] (12-109)

Secondary structure (DSSP, 8-state):
------SS-TTB-SPPEEPPTT--HHHHHHHHT--HHHHHHH-GGG-TTSTT--TT-EE---BTTB---------TT--HHHHHHHHT--HHHHHHH-GGG-TTSTT--TT--

Foldseek 3Di:
DPPPDAQFDPQQPDPWDFAAPPDDLLNCCVVVQAFLQQQCVRRVVCPRRNVNDDGRHTGRRAGDVGHDNDDDAQAPPDALVNVCVVVVHDSVVVCVVPVVCDPRNVNRDGSGD

Sequence (113 aa):
AVSTTAAYPLDCDRPLYRVLDNDTCDTICNNGRVSNYQLSLINPEFGADCRGIRNAQLLCL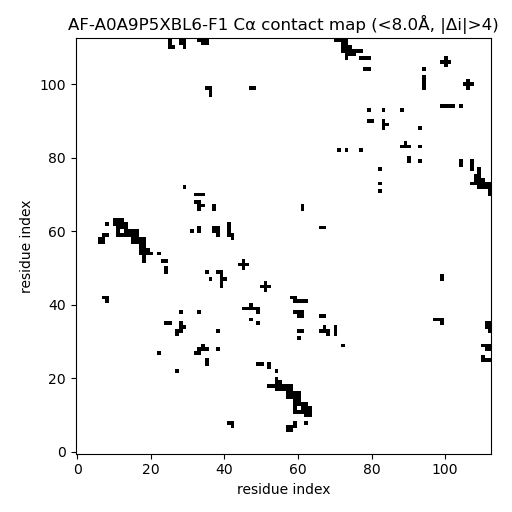GRKGQDCTDLHKVTSGETCEKVAASVGIEVNILKQNNPNLGEDCQFINPGKV

Radius of gyration: 14.76 Å; Cα contacts (8 Å, |Δi|>4): 173; chains: 1; bounding box: 47×29×35 Å

pLDDT: mean 91.17, std 10.82, range [40.38, 98.06]

Nearest PDB structures (foldseek):
  6qup-assembly1_A  TM=8.749E-01  e=2.672E-01  Lotus japonicus
  5yz6-assembly1_A  TM=7.949E-01  e=3.713E-01  Volvox carteri f. nagariensis
  2mtz-assembly1_A  TM=7.717E-01  e=2.055E-01  Bacillus subtilis subsp. subtilis str. 168
  4xcm-assembly1_B  TM=4.790E-01  e=5.892E-02  Thermus thermophilus HB8
  4b8v-assembly1_A  TM=3.895E-01  e=2.058E-02  Fulvia fulva

Solvent-accessible surface area (backbone atoms only — not comparable to full-atom values): 6732 Å² total; per-residue (Å²): 134,86,80,79,70,72,79,53,59,91,57,44,65,43,78,70,43,66,39,48,90,89,64,44,61,44,58,48,20,61,76,63,60,22,33,52,49,57,40,16,68,61,42,56,93,20,33,81,83,40,76,57,66,52,70,69,40,56,40,42,62,26,34,71,96,61,58,70,77,87,78,62,71,39,49,87,91,61,47,60,64,55,54,18,56,75,74,73,48,54,50,67,57,53,38,72,77,31,62,74,26,47,94,82,43,78,56,64,47,63,52,40,53

Mean predicted aligned error: 4.4 Å

Organism: NCBI:txid1400762